Protein AF-A0A4Q0LN86-F1 (afdb_monomer)

Structure (mmCIF, N/CA/C/O backbone):
data_AF-A0A4Q0LN86-F1
#
_entry.id   AF-A0A4Q0LN86-F1
#
loop_
_atom_site.group_PDB
_atom_site.id
_atom_site.type_symbol
_atom_site.label_atom_id
_atom_site.label_alt_id
_atom_site.label_comp_id
_atom_site.label_asym_id
_atom_site.label_entity_id
_atom_site.label_seq_id
_atom_site.pdbx_PDB_ins_code
_atom_site.Cartn_x
_atom_site.Cartn_y
_atom_site.Cartn_z
_atom_site.occupancy
_atom_site.B_iso_or_equiv
_atom_site.auth_seq_id
_atom_site.auth_comp_id
_atom_site.auth_asym_id
_atom_site.auth_atom_id
_atom_site.pdbx_PDB_model_num
ATOM 1 N N . GLN A 1 1 ? 8.162 9.317 -4.222 1.00 89.44 1 GLN A N 1
ATOM 2 C CA . GLN A 1 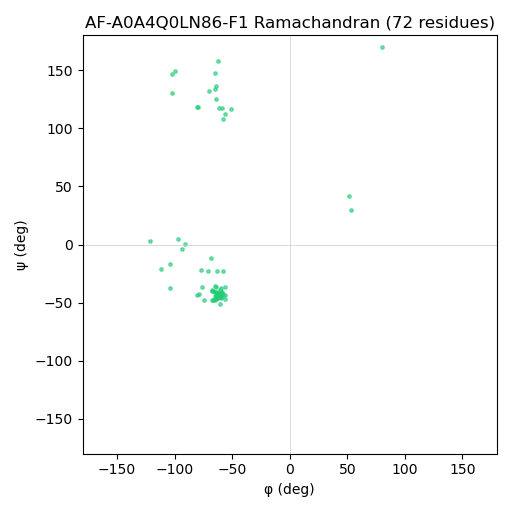1 ? 8.470 7.879 -4.063 1.00 89.44 1 GLN A CA 1
ATOM 3 C C . GLN A 1 1 ? 7.218 6.995 -4.056 1.00 89.44 1 GLN A C 1
ATOM 5 O O . GLN A 1 1 ? 7.012 6.317 -5.042 1.00 89.44 1 GLN A O 1
ATOM 10 N N . LYS A 1 2 ? 6.345 6.986 -3.030 1.00 94.50 2 LYS A N 1
ATOM 11 C CA . LYS A 1 2 ? 5.171 6.070 -3.007 1.00 94.50 2 LYS A CA 1
ATOM 12 C C . LYS A 1 2 ? 4.176 6.278 -4.160 1.00 94.50 2 LYS A C 1
ATOM 14 O O . LYS A 1 2 ? 3.739 5.303 -4.754 1.00 94.50 2 LYS A O 1
ATOM 19 N N . ILE A 1 3 ? 3.879 7.538 -4.493 1.00 95.44 3 ILE A N 1
ATOM 20 C CA . ILE A 1 3 ? 3.022 7.908 -5.636 1.00 95.44 3 ILE A CA 1
ATOM 21 C C . ILE A 1 3 ? 3.618 7.389 -6.952 1.00 95.44 3 ILE A C 1
ATOM 23 O O . ILE A 1 3 ? 2.937 6.757 -7.744 1.00 95.44 3 ILE A O 1
ATOM 27 N N . GLU A 1 4 ? 4.920 7.586 -7.148 1.00 96.56 4 GLU A N 1
ATOM 28 C CA . GLU A 1 4 ? 5.648 7.097 -8.323 1.00 96.56 4 GLU A CA 1
ATOM 29 C C . GLU A 1 4 ? 5.613 5.564 -8.427 1.00 96.56 4 GLU A C 1
ATOM 31 O O . GLU A 1 4 ? 5.323 5.031 -9.491 1.00 96.56 4 GLU A O 1
ATOM 36 N N . ILE A 1 5 ? 5.844 4.850 -7.318 1.00 97.44 5 ILE A N 1
ATOM 37 C CA . ILE A 1 5 ? 5.742 3.384 -7.271 1.00 97.44 5 ILE A CA 1
ATOM 38 C C . ILE A 1 5 ? 4.334 2.924 -7.673 1.00 97.44 5 ILE A C 1
ATOM 40 O O . ILE A 1 5 ? 4.200 1.948 -8.407 1.00 97.44 5 ILE A O 1
ATOM 44 N N . TYR A 1 6 ? 3.297 3.628 -7.211 1.00 97.62 6 TYR A N 1
ATOM 45 C CA . TYR A 1 6 ? 1.915 3.323 -7.568 1.00 97.62 6 TYR A CA 1
ATOM 46 C C . TYR A 1 6 ? 1.646 3.529 -9.063 1.00 97.62 6 TYR A C 1
ATOM 48 O O . TYR A 1 6 ? 1.121 2.616 -9.687 1.00 97.62 6 TYR A O 1
ATOM 56 N N . HIS A 1 7 ? 2.073 4.644 -9.664 1.00 97.50 7 HIS A N 1
ATOM 57 C CA . HIS A 1 7 ? 1.931 4.866 -11.113 1.00 97.50 7 HIS A CA 1
ATOM 58 C C . HIS A 1 7 ? 2.699 3.829 -11.941 1.00 97.50 7 HIS A C 1
ATOM 60 O O . HIS A 1 7 ? 2.171 3.272 -12.897 1.00 97.50 7 HIS A O 1
ATOM 66 N N . LYS A 1 8 ? 3.915 3.470 -11.522 1.00 98.25 8 LYS A N 1
ATOM 67 C CA . LYS A 1 8 ? 4.690 2.399 -12.164 1.00 98.25 8 LYS A CA 1
ATOM 68 C C . LYS A 1 8 ? 3.985 1.045 -12.133 1.00 98.25 8 LYS A C 1
ATOM 70 O O . LYS A 1 8 ? 4.073 0.271 -13.081 1.00 98.25 8 LYS A O 1
ATOM 75 N N . TRP A 1 9 ? 3.301 0.743 -11.037 1.00 98.12 9 TRP A N 1
ATOM 76 C CA . TRP A 1 9 ? 2.513 -0.477 -10.922 1.00 98.12 9 TRP A CA 1
ATOM 77 C C . TRP A 1 9 ? 1.208 -0.401 -11.729 1.00 98.12 9 TRP A C 1
ATOM 79 O O . TRP A 1 9 ? 0.904 -1.330 -12.471 1.00 98.12 9 TRP A O 1
ATOM 89 N N . LYS A 1 10 ? 0.456 0.698 -11.595 1.00 97.38 10 LYS A N 1
ATOM 90 C CA . LYS A 1 10 ? -0.905 0.855 -12.126 1.00 97.38 10 LYS A CA 1
ATOM 91 C C . LYS A 1 10 ? -0.940 1.174 -13.619 1.00 97.38 10 LYS A C 1
ATOM 93 O O . LYS A 1 10 ? -1.759 0.608 -14.336 1.00 97.38 10 LYS A O 1
ATOM 98 N N . ASP A 1 11 ? -0.054 2.057 -14.069 1.00 97.69 11 ASP A N 1
ATOM 99 C CA . ASP A 1 11 ? -0.088 2.641 -15.412 1.00 97.69 11 ASP A CA 1
ATOM 100 C C . ASP A 1 11 ? 0.974 2.007 -16.324 1.00 97.69 11 ASP A C 1
ATOM 102 O O . ASP A 1 11 ? 0.721 1.755 -17.500 1.00 97.69 11 ASP A O 1
ATOM 106 N N . GLU A 1 12 ? 2.156 1.693 -15.777 1.00 97.69 12 GLU A N 1
ATOM 107 C CA . GLU A 1 12 ? 3.257 1.061 -16.529 1.00 97.69 12 GLU A CA 1
ATOM 108 C C . GLU A 1 12 ? 3.255 -0.481 -16.429 1.00 97.69 12 GLU A C 1
ATOM 110 O O . GLU A 1 12 ? 4.069 -1.136 -17.079 1.00 97.69 12 GLU A O 1
ATOM 115 N N . ASN A 1 13 ? 2.352 -1.081 -15.639 1.00 96.56 13 ASN A N 1
ATOM 116 C CA . ASN A 1 13 ? 2.254 -2.532 -15.400 1.00 96.56 13 ASN A CA 1
ATOM 117 C C . ASN A 1 13 ? 3.568 -3.196 -14.931 1.00 96.56 13 ASN A C 1
ATOM 119 O O . ASN A 1 13 ? 3.813 -4.380 -15.188 1.00 96.56 13 ASN A O 1
ATOM 123 N N . ILE A 1 14 ? 4.434 -2.459 -14.226 1.00 98.19 14 ILE A N 1
ATOM 124 C CA . ILE A 1 14 ? 5.662 -3.027 -13.659 1.00 98.19 14 ILE A CA 1
ATOM 125 C C . ILE A 1 14 ? 5.292 -3.960 -12.503 1.00 98.19 14 ILE A C 1
ATOM 127 O O . ILE A 1 14 ? 4.531 -3.606 -11.599 1.00 98.19 14 ILE A O 1
ATOM 131 N N . SER A 1 15 ? 5.868 -5.162 -12.502 1.00 97.94 15 SER A N 1
ATOM 132 C CA . SER A 1 15 ? 5.552 -6.161 -11.483 1.00 97.94 15 SER A CA 1
ATOM 133 C C . SER A 1 15 ? 5.981 -5.724 -10.076 1.00 97.94 15 SER A C 1
ATOM 135 O O . SER A 1 15 ? 7.015 -5.079 -9.870 1.00 97.94 15 SER A O 1
ATOM 137 N N . ILE A 1 16 ? 5.214 -6.163 -9.075 1.00 97.69 16 ILE A N 1
ATOM 138 C CA . ILE A 1 16 ? 5.490 -5.893 -7.656 1.00 97.69 16 ILE A CA 1
ATOM 139 C C . ILE A 1 16 ? 6.895 -6.380 -7.265 1.00 97.69 16 ILE A C 1
ATOM 141 O O . ILE A 1 16 ? 7.584 -5.713 -6.499 1.00 97.69 16 ILE A O 1
ATOM 145 N N . SER A 1 17 ? 7.369 -7.503 -7.815 1.00 98.06 17 SER A N 1
ATOM 146 C CA . SER A 1 17 ? 8.710 -8.033 -7.528 1.00 98.06 17 SER A CA 1
ATOM 147 C C . SER A 1 17 ? 9.834 -7.145 -8.076 1.00 98.06 17 SER A C 1
ATOM 149 O O . SER A 1 17 ? 10.826 -6.913 -7.378 1.00 98.06 17 SER A O 1
ATOM 151 N N . GLN A 1 18 ? 9.675 -6.594 -9.285 1.00 98.38 18 GLN A N 1
ATOM 152 C CA . GLN A 1 18 ? 10.622 -5.632 -9.858 1.00 98.38 18 GLN A CA 1
ATOM 153 C C . GLN A 1 18 ? 10.666 -4.344 -9.033 1.00 98.38 18 GLN A C 1
ATOM 155 O O . GLN A 1 18 ? 11.753 -3.866 -8.708 1.00 98.38 18 GLN A O 1
ATOM 160 N N . LEU A 1 19 ? 9.503 -3.822 -8.636 1.00 98.38 19 LEU A N 1
ATOM 161 C CA . LEU A 1 19 ? 9.406 -2.628 -7.796 1.00 98.38 19 LEU A CA 1
ATOM 162 C C . LEU A 1 19 ? 9.997 -2.867 -6.400 1.00 98.38 19 LEU A C 1
ATOM 164 O O . LEU A 1 19 ? 10.792 -2.059 -5.925 1.00 98.38 19 LEU A O 1
ATOM 168 N N . ALA A 1 20 ? 9.699 -4.004 -5.769 1.00 98.12 20 ALA A N 1
ATOM 169 C CA . ALA A 1 20 ? 10.266 -4.375 -4.474 1.00 98.12 20 ALA A CA 1
ATOM 170 C C . ALA A 1 20 ? 11.801 -4.391 -4.520 1.00 98.12 20 ALA A C 1
ATOM 172 O O . ALA A 1 20 ? 12.456 -3.830 -3.641 1.00 98.12 20 ALA A O 1
ATOM 173 N N . LYS A 1 21 ? 12.385 -4.953 -5.586 1.00 98.06 21 LYS A N 1
ATOM 174 C CA . LYS A 1 21 ? 13.838 -4.952 -5.801 1.00 98.06 21 LYS A CA 1
ATOM 175 C C . LYS A 1 21 ? 14.387 -3.544 -6.050 1.00 98.06 21 LYS A C 1
ATOM 177 O O . LYS A 1 21 ? 15.375 -3.168 -5.422 1.00 98.06 21 LYS A O 1
ATOM 182 N N . ALA A 1 22 ? 13.757 -2.770 -6.936 1.00 97.62 22 ALA A N 1
ATOM 183 C CA . ALA A 1 22 ? 14.214 -1.433 -7.321 1.00 97.62 22 ALA A CA 1
ATOM 184 C C . ALA A 1 22 ? 14.210 -0.450 -6.140 1.00 97.62 22 ALA A C 1
ATOM 186 O O . ALA A 1 22 ? 15.173 0.288 -5.941 1.00 97.62 22 ALA A O 1
ATOM 187 N N . TYR A 1 23 ? 13.162 -0.496 -5.316 1.00 97.00 23 TYR A N 1
ATOM 188 C CA . TYR A 1 23 ? 12.986 0.392 -4.165 1.00 97.00 23 TYR A CA 1
ATOM 189 C C . TYR A 1 23 ? 13.450 -0.231 -2.838 1.00 97.00 23 TYR A C 1
ATOM 191 O O . TYR A 1 23 ? 13.292 0.390 -1.789 1.00 97.00 23 TYR A O 1
ATOM 199 N N . ARG A 1 24 ? 14.042 -1.437 -2.869 1.00 97.12 24 ARG A N 1
ATOM 200 C CA . ARG A 1 24 ? 14.511 -2.198 -1.691 1.00 97.12 24 ARG A CA 1
ATOM 201 C C . ARG A 1 24 ? 13.430 -2.350 -0.612 1.00 97.12 24 ARG A C 1
ATOM 203 O O . ARG A 1 24 ? 13.694 -2.209 0.581 1.00 97.12 24 ARG A O 1
ATOM 210 N N . MET A 1 25 ? 12.203 -2.627 -1.041 1.00 96.69 25 MET A N 1
ATOM 211 C CA . MET A 1 25 ? 11.050 -2.832 -0.167 1.00 96.69 25 MET A CA 1
ATOM 212 C C . MET A 1 25 ? 10.769 -4.321 0.019 1.00 96.69 25 MET A C 1
ATOM 214 O O . MET A 1 25 ? 10.979 -5.131 -0.881 1.00 96.69 25 MET A O 1
ATOM 218 N N . ASN A 1 26 ? 10.236 -4.685 1.185 1.00 97.75 26 ASN A N 1
ATOM 219 C CA . ASN A 1 26 ? 9.664 -6.012 1.371 1.00 97.75 26 ASN A CA 1
ATOM 220 C C . ASN A 1 26 ? 8.442 -6.185 0.451 1.00 97.75 26 ASN A C 1
ATOM 222 O O . ASN A 1 26 ? 7.604 -5.286 0.357 1.00 97.75 26 ASN A O 1
ATOM 226 N N . LEU A 1 27 ? 8.339 -7.348 -0.194 1.00 97.94 27 LEU A N 1
ATOM 227 C CA . LEU A 1 27 ? 7.297 -7.639 -1.177 1.00 97.94 27 LEU A CA 1
ATOM 228 C C . LEU A 1 27 ? 5.883 -7.550 -0.586 1.00 97.94 27 LEU A C 1
ATOM 230 O O . LEU A 1 27 ? 5.018 -6.925 -1.190 1.00 97.94 27 LEU A O 1
ATOM 234 N N . ALA A 1 28 ? 5.664 -8.103 0.611 1.00 97.38 28 ALA A N 1
ATOM 235 C CA . ALA A 1 28 ? 4.365 -8.066 1.280 1.00 97.38 28 ALA A CA 1
ATOM 236 C C . ALA A 1 28 ? 3.980 -6.639 1.701 1.00 97.38 28 ALA A C 1
ATOM 238 O O . ALA A 1 28 ? 2.831 -6.234 1.548 1.00 97.38 28 ALA A O 1
ATOM 239 N N . ASN A 1 29 ? 4.949 -5.848 2.174 1.00 96.94 29 ASN A N 1
ATOM 240 C CA . ASN A 1 29 ? 4.701 -4.450 2.538 1.00 96.94 29 ASN A CA 1
ATOM 241 C C . ASN A 1 29 ? 4.354 -3.594 1.314 1.00 96.94 29 ASN A C 1
ATOM 243 O O . ASN A 1 29 ? 3.492 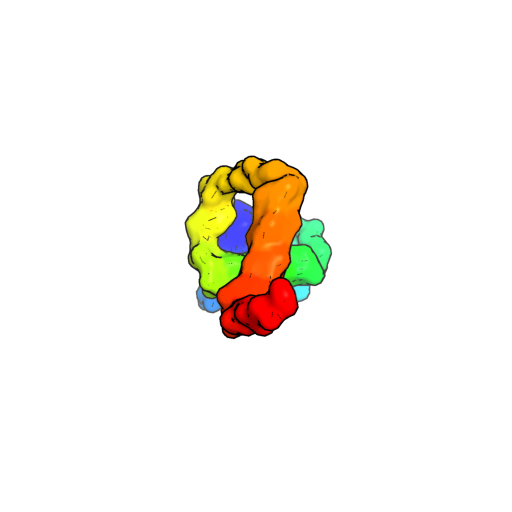-2.719 1.400 1.00 96.94 29 ASN A O 1
ATOM 247 N N . LEU A 1 30 ? 5.032 -3.830 0.186 1.00 97.88 30 LEU A N 1
ATOM 248 C CA . LEU A 1 30 ? 4.747 -3.130 -1.060 1.00 97.88 30 LEU A CA 1
ATOM 249 C C . LEU A 1 30 ? 3.371 -3.517 -1.611 1.00 97.88 30 LEU A C 1
ATOM 251 O O . LEU A 1 30 ? 2.585 -2.632 -1.932 1.00 97.88 30 LEU A O 1
ATOM 255 N N . ASP A 1 31 ? 3.066 -4.813 -1.668 1.00 97.94 31 ASP A N 1
ATOM 256 C CA . ASP A 1 31 ? 1.758 -5.315 -2.096 1.00 97.94 31 ASP A CA 1
ATOM 257 C C . ASP A 1 31 ? 0.617 -4.718 -1.255 1.00 97.94 31 ASP A C 1
ATOM 259 O O . ASP A 1 31 ? -0.354 -4.187 -1.793 1.00 97.94 31 ASP A O 1
ATOM 263 N N . TYR A 1 32 ? 0.772 -4.713 0.071 1.00 97.12 32 TYR A N 1
ATOM 264 C CA . TYR A 1 32 ? -0.199 -4.098 0.973 1.00 97.12 32 TYR A CA 1
ATOM 265 C C . TYR A 1 32 ? -0.388 -2.599 0.700 1.00 97.12 32 TYR A C 1
ATOM 267 O O . TYR A 1 32 ? -1.519 -2.120 0.633 1.00 97.12 32 TYR A O 1
ATOM 275 N N . MET A 1 33 ? 0.708 -1.857 0.507 1.00 96.44 33 MET A N 1
ATOM 276 C CA . MET A 1 33 ? 0.650 -0.428 0.191 1.00 96.44 33 MET A CA 1
ATOM 277 C C . MET A 1 33 ? -0.101 -0.167 -1.120 1.00 96.44 33 MET A C 1
ATOM 279 O O . MET A 1 33 ? -0.937 0.732 -1.160 1.00 96.44 33 MET A O 1
ATOM 283 N N . LEU A 1 34 ? 0.184 -0.934 -2.175 1.00 97.31 34 LEU A N 1
ATOM 284 C CA . LEU A 1 34 ? -0.467 -0.775 -3.477 1.00 97.31 34 LEU A CA 1
ATOM 285 C C . LEU A 1 34 ? -1.971 -1.047 -3.381 1.00 97.31 34 LEU A C 1
ATOM 287 O O . LEU A 1 34 ? -2.756 -0.221 -3.839 1.00 97.31 34 LEU A O 1
ATOM 291 N N . ARG A 1 35 ? -2.377 -2.134 -2.708 1.00 96.81 35 ARG A N 1
ATOM 292 C CA . ARG A 1 35 ? -3.797 -2.464 -2.488 1.00 96.81 35 ARG A CA 1
ATOM 293 C C . ARG A 1 35 ? -4.542 -1.393 -1.695 1.00 96.81 35 ARG A C 1
ATOM 295 O O . ARG A 1 35 ? -5.689 -1.098 -2.011 1.00 96.81 35 ARG A O 1
ATOM 302 N N . LEU A 1 36 ? -3.905 -0.804 -0.681 1.00 95.50 36 LEU A N 1
ATOM 303 C CA . LEU A 1 36 ? -4.505 0.296 0.075 1.00 95.50 36 LEU A CA 1
ATOM 304 C C . LEU A 1 36 ? -4.760 1.522 -0.806 1.00 95.50 36 LEU A C 1
ATOM 306 O O . LEU A 1 36 ? -5.843 2.095 -0.735 1.00 95.50 36 LEU A O 1
ATOM 310 N N . ILE A 1 37 ? -3.777 1.915 -1.623 1.00 96.19 37 ILE A N 1
ATOM 311 C CA . ILE A 1 37 ? -3.912 3.067 -2.527 1.00 96.19 37 ILE A CA 1
ATOM 312 C C . ILE A 1 37 ? -4.982 2.786 -3.589 1.00 96.19 37 ILE A C 1
ATOM 314 O O . ILE A 1 37 ? -5.789 3.658 -3.882 1.00 96.19 37 ILE A O 1
ATOM 318 N N . ASP A 1 38 ? -5.030 1.568 -4.131 1.00 96.25 38 ASP A N 1
ATOM 319 C CA . ASP A 1 38 ? -6.024 1.176 -5.138 1.00 96.25 38 ASP A CA 1
ATOM 320 C C . ASP A 1 38 ? -7.457 1.199 -4.578 1.00 96.25 38 ASP A C 1
ATOM 322 O O . ASP A 1 38 ? -8.395 1.599 -5.261 1.00 96.25 38 ASP A O 1
ATOM 326 N N . MET A 1 39 ? -7.624 0.818 -3.307 1.00 96.00 39 MET A N 1
ATOM 327 C CA . MET A 1 39 ? -8.924 0.789 -2.633 1.00 96.00 39 MET A CA 1
ATOM 328 C C . MET A 1 39 ? -9.426 2.175 -2.212 1.00 96.00 39 MET A C 1
ATOM 330 O O . MET A 1 39 ? -10.631 2.420 -2.222 1.00 96.00 39 MET A O 1
ATOM 334 N N . HIS A 1 40 ? -8.524 3.059 -1.785 1.00 94.44 40 HIS A N 1
ATOM 335 C CA . HIS A 1 40 ? -8.885 4.302 -1.096 1.00 94.44 40 HIS A CA 1
ATOM 336 C C . HIS A 1 40 ? -8.396 5.572 -1.794 1.00 94.44 40 HIS A C 1
ATOM 338 O O . HIS A 1 40 ? -8.576 6.654 -1.247 1.00 94.44 40 HIS A O 1
ATOM 344 N N . GLY A 1 41 ? -7.766 5.449 -2.960 1.00 94.31 41 GLY A N 1
ATOM 345 C CA . GLY A 1 41 ? -7.179 6.568 -3.683 1.00 94.31 41 GLY A CA 1
ATOM 346 C C . GLY A 1 41 ? -5.804 6.995 -3.156 1.00 94.31 41 GLY A C 1
ATOM 347 O O . GLY A 1 41 ? -5.306 6.545 -2.121 1.00 94.31 41 GLY A O 1
ATOM 348 N N . ILE A 1 42 ? -5.144 7.874 -3.914 1.00 93.19 42 ILE A N 1
ATOM 349 C CA . ILE A 1 42 ? -3.783 8.365 -3.630 1.00 93.19 42 ILE A CA 1
ATOM 350 C C . ILE A 1 42 ? -3.751 9.297 -2.407 1.00 93.19 42 ILE A C 1
ATOM 352 O O . ILE A 1 42 ? -2.714 9.418 -1.747 1.00 93.19 42 ILE A O 1
ATOM 356 N N . GLU A 1 43 ? -4.876 9.917 -2.054 1.00 91.00 43 GLU A N 1
ATOM 357 C CA . GLU A 1 43 ? -5.028 10.828 -0.916 1.00 91.00 43 GLU A CA 1
ATOM 358 C C . GLU A 1 43 ? -4.658 10.198 0.433 1.00 91.00 43 GLU A C 1
ATOM 360 O O . GLU A 1 43 ? -4.262 10.903 1.366 1.00 91.00 43 GLU A O 1
ATOM 365 N N . ILE A 1 44 ? -4.690 8.868 0.557 1.00 90.69 44 ILE A N 1
ATOM 366 C CA . ILE A 1 44 ? -4.259 8.201 1.792 1.00 90.69 44 ILE A CA 1
ATOM 367 C C . ILE A 1 44 ? -2.774 8.430 2.091 1.00 90.69 44 ILE A C 1
ATOM 369 O O . 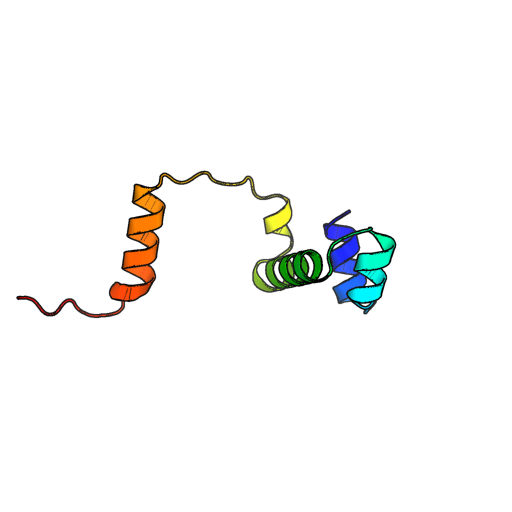ILE A 1 44 ? -2.348 8.314 3.237 1.00 90.69 44 ILE A O 1
ATOM 373 N N . LEU A 1 45 ? -1.972 8.758 1.073 1.00 88.88 45 LEU A N 1
ATOM 374 C CA . LEU A 1 45 ? -0.548 9.043 1.232 1.00 88.88 45 LEU A CA 1
ATOM 375 C C . LEU A 1 45 ? -0.287 10.438 1.805 1.00 88.88 45 LEU A C 1
ATOM 377 O O . LEU A 1 45 ? 0.794 10.674 2.345 1.00 88.88 45 LEU A O 1
ATOM 381 N N . THR A 1 46 ? -1.248 11.353 1.674 1.00 86.00 46 THR A N 1
ATOM 382 C CA . THR A 1 46 ? -1.166 12.733 2.175 1.00 86.00 46 THR A CA 1
ATOM 383 C C . THR A 1 46 ? -2.000 12.942 3.438 1.00 86.00 46 THR A C 1
ATOM 385 O O . THR A 1 46 ? -1.774 13.902 4.179 1.00 86.00 46 THR A O 1
ATOM 388 N N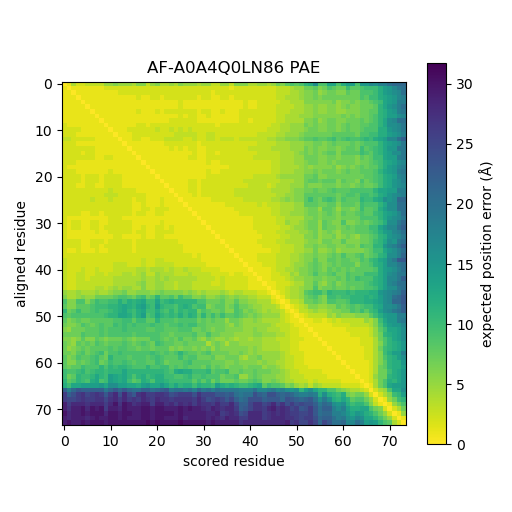 . THR A 1 47 ? -2.928 12.028 3.722 1.00 84.81 47 THR A N 1
ATOM 389 C CA . THR A 1 47 ? -3.749 12.043 4.931 1.00 84.81 47 THR A CA 1
ATOM 390 C C . THR A 1 47 ? -2.876 11.859 6.171 1.00 84.81 47 THR A C 1
ATOM 392 O O . THR A 1 47 ? -2.113 10.900 6.292 1.00 84.81 47 THR A O 1
ATOM 395 N N . LYS A 1 48 ? -2.983 12.787 7.129 1.00 82.31 48 LYS A N 1
ATOM 396 C CA . LYS A 1 48 ? -2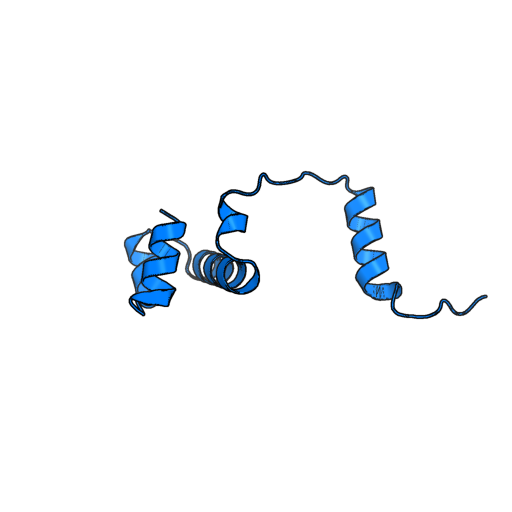.293 12.653 8.417 1.00 82.31 48 LYS A CA 1
ATOM 397 C C . LYS A 1 48 ? -2.844 11.445 9.168 1.00 82.31 48 LYS A C 1
ATOM 399 O O . LYS A 1 48 ? -4.056 11.307 9.310 1.00 82.31 48 LYS A O 1
ATOM 404 N N . ASN A 1 49 ? -1.945 10.629 9.715 1.00 79.88 49 ASN A N 1
ATOM 405 C CA . ASN A 1 49 ? -2.319 9.544 10.614 1.00 79.88 49 ASN A CA 1
ATOM 406 C C . ASN A 1 49 ? -3.115 10.107 11.793 1.00 79.88 49 ASN A C 1
ATOM 408 O O . ASN A 1 49 ? -2.573 10.830 12.631 1.00 79.88 49 ASN A O 1
ATOM 412 N N . GLN A 1 50 ? -4.399 9.766 11.857 1.00 81.62 50 GLN A N 1
ATOM 413 C CA . GLN A 1 50 ? -5.222 10.079 13.012 1.00 81.62 50 GLN A CA 1
ATOM 414 C C . GLN A 1 50 ? -4.923 9.054 14.103 1.00 81.62 50 GLN A C 1
ATOM 416 O O . GLN A 1 50 ? -5.105 7.847 13.927 1.00 81.62 50 GLN A O 1
ATOM 421 N N . SER A 1 51 ? -4.414 9.538 15.233 1.00 86.25 51 SER A N 1
ATOM 422 C CA . SER A 1 51 ? -4.300 8.708 16.423 1.00 86.25 51 SER A CA 1
ATOM 423 C C . SER A 1 51 ? -5.661 8.657 17.102 1.00 86.25 51 SER A C 1
ATOM 425 O O . SER A 1 51 ? -6.186 9.685 17.522 1.00 86.25 51 SER A O 1
ATOM 427 N N . TYR A 1 52 ? -6.224 7.459 17.208 1.00 89.62 52 TYR A N 1
ATOM 428 C CA . TYR A 1 52 ? -7.433 7.214 17.985 1.00 89.62 52 TYR A CA 1
ATOM 429 C C . TYR A 1 52 ? -7.084 6.561 19.318 1.00 89.62 52 TYR A C 1
ATOM 431 O O . TYR A 1 52 ? -6.159 5.740 19.383 1.00 89.62 52 TYR A O 1
ATOM 439 N N . SER A 1 53 ? -7.855 6.885 20.358 1.00 94.19 53 SER A N 1
ATOM 440 C CA . SER A 1 53 ? -7.714 6.240 21.662 1.00 94.19 53 SER A CA 1
ATOM 441 C C . SER A 1 53 ? -8.003 4.739 21.568 1.00 94.19 53 SER A C 1
ATOM 443 O O . SER A 1 53 ? -8.666 4.262 20.637 1.00 94.19 53 SER A O 1
ATOM 445 N N . LYS A 1 54 ? -7.494 3.973 22.535 1.00 95.19 54 LYS A N 1
ATOM 446 C CA . LYS A 1 54 ? -7.717 2.523 22.594 1.00 95.19 54 LYS A CA 1
ATOM 447 C C . LYS A 1 54 ? -9.211 2.209 22.689 1.00 95.19 54 LYS A C 1
ATOM 449 O O . LYS A 1 54 ? 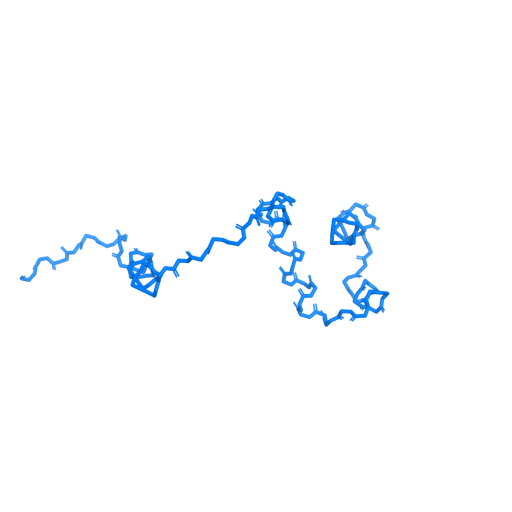-9.695 1.327 21.984 1.00 95.19 54 LYS A O 1
ATOM 454 N N . GLU A 1 55 ? -9.929 2.978 23.500 1.00 95.62 55 GLU A N 1
ATOM 455 C CA . GLU A 1 55 ? -11.364 2.842 23.752 1.00 95.62 55 GLU A CA 1
ATOM 456 C C . GLU A 1 55 ? -12.162 3.088 22.468 1.00 95.62 55 GLU A C 1
ATOM 458 O O . GLU A 1 55 ? -13.065 2.320 22.143 1.00 95.62 55 GLU A O 1
ATOM 463 N N . PHE A 1 56 ? -11.789 4.111 21.688 1.00 94.38 56 PHE A N 1
ATOM 464 C CA . PHE A 1 56 ? -12.433 4.391 20.406 1.00 94.38 56 PHE A CA 1
ATOM 465 C C . PHE A 1 56 ? -12.231 3.249 19.406 1.00 94.38 56 PHE A C 1
ATOM 467 O O . PHE A 1 56 ? -13.187 2.814 18.760 1.00 94.38 56 PHE A O 1
ATOM 474 N N . LYS A 1 57 ? -10.997 2.738 19.288 1.00 93.06 57 LYS A N 1
ATOM 475 C CA . LYS A 1 57 ? -10.691 1.616 18.389 1.00 93.06 57 LYS A CA 1
ATOM 476 C C . LYS A 1 57 ? -11.478 0.370 18.781 1.00 93.06 57 LYS A C 1
ATOM 478 O O . LYS A 1 57 ? -12.070 -0.260 17.912 1.00 93.06 57 LYS A O 1
ATOM 483 N N . GLN A 1 58 ? -11.527 0.054 20.075 1.00 95.31 58 GLN A N 1
ATOM 484 C CA . GLN A 1 58 ? -12.289 -1.080 20.589 1.00 95.31 58 GLN A CA 1
ATOM 485 C C . GLN A 1 58 ? -13.781 -0.937 20.270 1.00 95.31 58 GLN A C 1
ATOM 487 O O . GLN A 1 58 ? -14.350 -1.827 19.643 1.00 95.31 58 GLN A O 1
ATOM 492 N N . ARG A 1 59 ? -14.389 0.210 20.601 1.00 94.88 59 ARG A N 1
ATOM 493 C CA . ARG A 1 59 ? -15.808 0.468 20.319 1.00 94.88 59 ARG A CA 1
ATOM 494 C C . ARG A 1 59 ? -16.126 0.376 18.826 1.00 94.88 59 ARG A C 1
ATOM 496 O O . ARG A 1 59 ? -17.148 -0.189 18.457 1.00 94.88 59 ARG A O 1
ATOM 503 N N . THR A 1 60 ? -15.256 0.907 17.969 1.00 92.94 60 THR A N 1
ATOM 504 C CA . THR A 1 60 ? -15.435 0.849 16.508 1.00 92.94 60 THR A CA 1
ATOM 505 C C . THR A 1 60 ? -15.394 -0.594 16.000 1.00 92.94 60 THR A C 1
ATOM 507 O O . THR A 1 60 ? -16.216 -0.973 15.170 1.00 92.94 60 THR A O 1
ATOM 510 N N . ILE A 1 61 ? -14.477 -1.419 16.520 1.00 91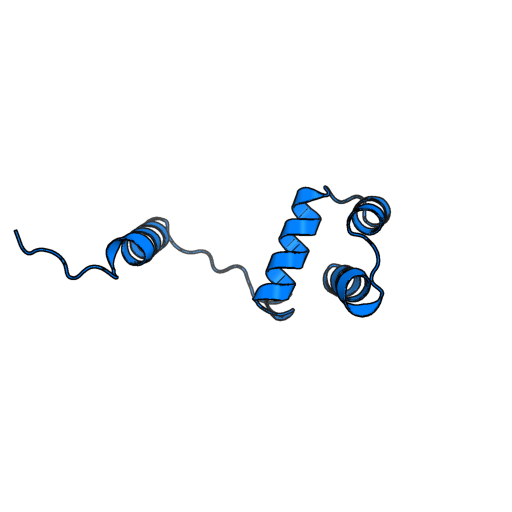.69 61 ILE A N 1
ATOM 511 C CA . ILE A 1 61 ? -14.390 -2.848 16.182 1.00 91.69 61 ILE A CA 1
ATOM 512 C C . ILE A 1 61 ? -15.645 -3.589 16.655 1.00 91.69 61 ILE A C 1
ATOM 514 O O . ILE A 1 61 ? -16.249 -4.322 15.876 1.00 91.69 61 ILE A O 1
ATOM 518 N N . GLU A 1 62 ? -16.075 -3.367 17.899 1.00 94.88 62 GLU A N 1
ATOM 519 C CA . GLU A 1 62 ? -17.307 -3.953 18.438 1.00 94.88 62 GLU A CA 1
ATOM 520 C C . GLU A 1 62 ? -18.522 -3.563 17.584 1.00 94.88 62 GLU A C 1
ATOM 522 O O . GLU A 1 62 ? -19.321 -4.420 17.216 1.00 94.88 62 GLU A O 1
ATOM 527 N N . GLN A 1 63 ? -18.634 -2.298 17.174 1.00 92.06 63 GLN A N 1
ATOM 528 C CA . GLN A 1 63 ? -19.700 -1.843 16.280 1.00 92.06 63 GLN A CA 1
ATOM 529 C C . GLN A 1 63 ? -19.620 -2.470 14.883 1.00 92.06 63 GLN A C 1
ATOM 531 O O . GLN A 1 63 ? -20.650 -2.857 14.344 1.00 92.06 63 GLN A O 1
ATOM 536 N N . ALA A 1 64 ? -18.434 -2.618 14.293 1.00 89.75 64 ALA A N 1
ATOM 537 C CA . ALA A 1 64 ? -18.292 -3.260 12.986 1.00 89.75 64 ALA A CA 1
ATOM 538 C C . ALA A 1 64 ? -18.687 -4.749 13.024 1.00 89.75 64 ALA A C 1
ATOM 540 O O . ALA A 1 64 ? -19.266 -5.261 12.067 1.00 89.75 64 ALA A O 1
ATOM 541 N N . ILE A 1 65 ? -18.400 -5.435 14.137 1.00 91.06 65 ILE A N 1
ATOM 542 C CA . ILE A 1 65 ? -18.703 -6.862 14.322 1.00 91.06 65 ILE A CA 1
ATOM 543 C C . ILE A 1 65 ? -20.175 -7.082 14.710 1.00 91.06 65 ILE A C 1
ATOM 545 O O . ILE A 1 65 ? -20.821 -7.995 14.193 1.00 91.06 65 ILE A O 1
ATOM 549 N N . PHE A 1 66 ? -20.713 -6.269 15.623 1.00 88.62 66 PHE A N 1
ATOM 550 C CA . PHE A 1 66 ? -22.015 -6.502 16.264 1.00 88.62 66 PHE A CA 1
ATOM 551 C C . PHE A 1 66 ? -23.103 -5.497 15.868 1.00 88.62 66 PHE A C 1
ATOM 553 O O . PHE A 1 66 ? -24.283 -5.815 15.978 1.00 88.62 66 PHE A O 1
ATOM 560 N N . GLY A 1 67 ? -22.746 -4.313 15.369 1.00 70.88 67 GLY A N 1
ATOM 561 C CA . GLY A 1 67 ? -23.674 -3.210 15.079 1.00 70.88 67 GLY A CA 1
ATOM 562 C C . GLY A 1 67 ? -24.641 -3.452 13.916 1.00 70.88 67 GLY A C 1
ATOM 563 O O . GLY A 1 67 ? -25.608 -2.711 13.782 1.00 70.88 67 GLY A O 1
ATOM 564 N N . ASN A 1 68 ? -24.431 -4.505 13.118 1.00 62.91 68 ASN A N 1
ATOM 565 C CA . ASN A 1 68 ? -25.375 -4.959 12.087 1.00 62.91 68 ASN A CA 1
ATOM 566 C C . ASN A 1 68 ? -26.380 -6.014 12.586 1.00 62.91 68 ASN A C 1
ATOM 568 O O . ASN A 1 68 ? -27.209 -6.482 11.806 1.00 62.91 68 ASN A O 1
ATOM 572 N N . LYS A 1 69 ? -26.329 -6.415 13.864 1.00 56.69 69 LYS A N 1
ATOM 573 C CA . LYS A 1 69 ? -27.356 -7.271 14.472 1.00 56.69 69 LYS A CA 1
ATOM 574 C C . LYS A 1 69 ? -28.278 -6.402 15.334 1.00 56.69 69 LYS A C 1
ATOM 576 O O . LYS A 1 69 ? -27.762 -5.657 16.169 1.00 56.69 69 LYS A O 1
ATOM 581 N N . PRO A 1 70 ? -29.617 -6.489 15.198 1.00 49.19 70 PRO A N 1
ATOM 582 C CA . PRO A 1 70 ? -30.493 -5.938 16.219 1.00 49.19 70 PRO A CA 1
ATOM 583 C C . PRO A 1 70 ? -30.171 -6.706 17.499 1.00 49.19 70 PRO A C 1
ATOM 585 O O . PRO A 1 70 ? -30.261 -7.934 17.524 1.00 49.19 70 PRO A O 1
ATOM 588 N N . TYR A 1 71 ? -29.691 -6.000 18.520 1.00 54.47 71 TYR A N 1
ATOM 589 C CA . TYR A 1 71 ? -29.423 -6.598 19.820 1.00 54.47 71 TYR A CA 1
ATOM 590 C C . TYR A 1 71 ? -30.676 -7.363 20.256 1.00 54.47 71 TYR A C 1
ATOM 592 O O . TYR A 1 71 ? -31.739 -6.765 20.434 1.00 54.47 71 TYR A O 1
ATOM 600 N N . LEU A 1 72 ? -30.552 -8.685 20.400 1.00 50.94 72 LEU A N 1
ATOM 601 C CA . LEU A 1 72 ? -31.488 -9.458 21.198 1.00 50.94 72 LEU A CA 1
ATOM 602 C C . LEU A 1 72 ? -31.434 -8.845 22.595 1.00 50.94 72 LEU A C 1
ATOM 604 O O . LEU A 1 72 ? -30.413 -8.930 23.278 1.00 50.94 72 LEU A O 1
ATOM 608 N N . GLN A 1 73 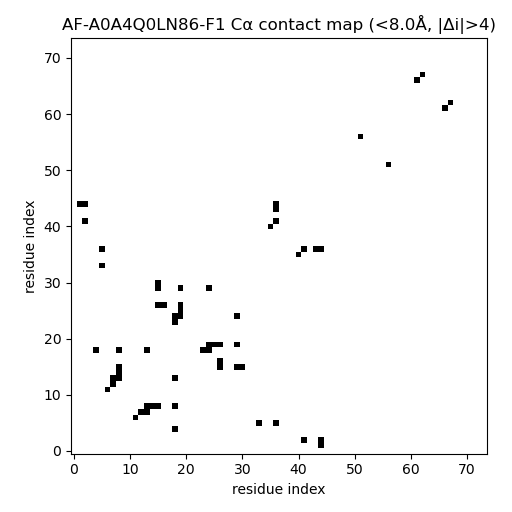? -32.510 -8.148 22.942 1.00 40.44 73 GLN A N 1
ATOM 609 C CA . GLN A 1 73 ? -32.786 -7.708 24.296 1.00 40.44 73 GLN A CA 1
ATOM 610 C C . GLN A 1 73 ? -32.847 -8.971 25.162 1.00 40.44 73 GLN A C 1
ATOM 612 O O . GLN A 1 73 ? -33.665 -9.857 24.903 1.00 40.44 73 GLN A O 1
ATOM 617 N N . LEU A 1 74 ? -31.933 -9.063 26.124 1.00 37.16 74 LEU A N 1
ATOM 618 C CA . LEU A 1 74 ? -32.061 -9.906 27.308 1.00 37.16 74 LEU A CA 1
ATOM 619 C C . LEU A 1 74 ? -32.441 -8.998 28.472 1.00 37.16 74 LEU A C 1
ATOM 621 O O . LEU A 1 74 ? -31.841 -7.900 28.554 1.00 37.16 74 LEU A O 1
#

Mean predicted aligned error: 7.02 Å

pLDDT: mean 89.92, std 13.99, range [37.16, 98.38]

Solvent-accessible surface area (backbone atoms only — not comparable to full-atom values): 4614 Å² total; per-residue (Å²): 107,73,68,56,54,44,45,40,39,73,75,67,64,46,50,65,67,59,50,19,62,75,70,73,44,58,56,68,62,49,52,51,51,49,54,49,34,73,75,66,40,72,60,65,80,74,53,75,86,79,86,72,56,71,68,57,53,50,53,51,51,51,40,72,75,48,63,86,49,82,77,80,84,125

Sequence (74 aa):
QKIEIYHKWKDENISISQLAKAYRMNLANLDYMLRLIDMHGIEILTTKNQSYSKEFKQRTIEQAIFGNKPYLQL

Organism: NCBI:txid47770

Radius of gyration: 17.99 Å; Cα contacts (8 Å, |Δi|>4): 32; chains: 1; bounding box: 47×23×44 Å

Nearest PDB structures (foldseek):
  2w48-assembly1_A  TM=5.522E-01  e=2.900E-01  Klebsiella pneumoniae
  8r7y-assembly2_D  TM=5.614E-01  e=3.493E-01  Bacillus subtilis subsp. subtilis str. 168
  7qh5-assembly2_B  TM=5.793E-01  e=1.136E+00  Streptomyces tsukubensis NRRL18488
  2h27-assembly2_D  TM=8.691E-01  e=4.182E+00  Escherichia coli K-12
  3vep-assembly4_H  TM=6.454E-01  e=6.458E+00  Mycobacterium tuberculosis

Secondary structure (DSSP, 8-state):
-HHHHHHHHHTS---HHHHHHHTT--HHHHHHHHHHHHHH-GGGGTS--PPPPHHHHHHHHHHHHHTTSPP---

InterPro domains:
  IPR052057 IS150/IS1296 orfA-like [PTHR33795] (1-64)

Foldseek 3Di:
DLVVLLCCCPVVVDDLVVSCVVVVHDSVVSVVSNVVCV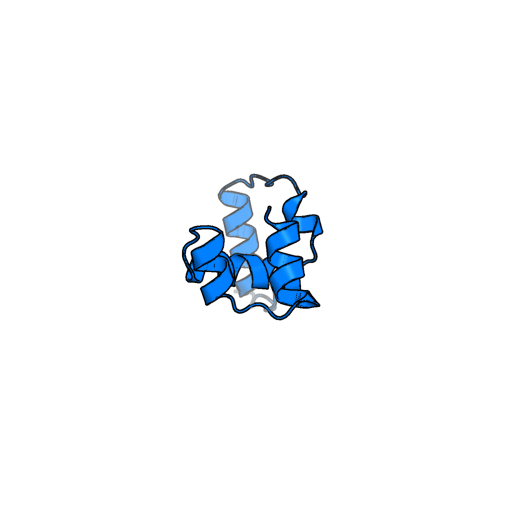VPNPCVVVDDDDDDDPVVVVVVVCCVVPVPDPDPDD